Protein AF-A0A444UX39-F1 (afdb_monomer)

Structure (mmCIF, N/CA/C/O backbone):
data_AF-A0A444UX39-F1
#
_entry.id   AF-A0A444UX39-F1
#
loop_
_atom_site.group_PDB
_atom_site.id
_atom_site.type_symbol
_atom_site.label_atom_id
_atom_site.label_alt_id
_atom_site.label_comp_id
_atom_site.label_asym_id
_atom_site.label_entity_id
_atom_site.label_seq_id
_atom_site.pdbx_PDB_ins_code
_atom_site.Cartn_x
_atom_site.Cartn_y
_atom_site.Cartn_z
_atom_site.occupancy
_atom_site.B_iso_or_equiv
_atom_site.auth_seq_id
_atom_site.auth_comp_id
_atom_site.auth_asym_id
_atom_site.auth_atom_id
_atom_site.pdbx_PDB_model_num
ATOM 1 N N . MET A 1 1 ? -1.154 4.082 -12.882 1.00 93.25 1 MET A N 1
ATOM 2 C CA . MET A 1 1 ? -1.141 3.413 -11.562 1.00 93.25 1 MET A CA 1
ATOM 3 C C . MET A 1 1 ? -2.366 3.867 -10.795 1.00 93.25 1 MET A C 1
ATOM 5 O O . MET A 1 1 ? -2.586 5.066 -10.692 1.00 93.25 1 MET A O 1
ATOM 9 N N . LEU A 1 2 ? -3.163 2.928 -10.295 1.00 96.50 2 LEU A N 1
ATOM 10 C CA . LEU A 1 2 ? -4.325 3.200 -9.456 1.00 96.50 2 LEU A CA 1
ATOM 11 C C . LEU A 1 2 ? -3.998 2.801 -8.017 1.00 96.50 2 LEU A C 1
ATOM 13 O O . LEU A 1 2 ? -3.473 1.718 -7.763 1.00 96.50 2 LEU A O 1
ATOM 17 N N . THR A 1 3 ? -4.305 3.688 -7.080 1.00 95.88 3 THR A N 1
ATOM 18 C CA . THR A 1 3 ? -4.027 3.533 -5.649 1.00 95.88 3 THR A CA 1
ATOM 19 C C . THR A 1 3 ? -5.235 4.011 -4.847 1.00 95.88 3 THR A C 1
ATOM 21 O O . THR A 1 3 ? -5.959 4.892 -5.319 1.00 95.88 3 THR A O 1
ATOM 24 N N . PRO A 1 4 ? -5.457 3.497 -3.625 1.00 95.25 4 PRO A N 1
ATOM 25 C CA . PRO A 1 4 ? -6.354 4.135 -2.677 1.00 95.25 4 PRO A CA 1
ATOM 26 C C . PRO A 1 4 ? -5.969 5.602 -2.453 1.00 95.25 4 PRO A C 1
ATOM 28 O O . PRO A 1 4 ? -4.786 5.948 -2.426 1.00 95.25 4 PRO A O 1
ATOM 31 N N . ASN A 1 5 ? -6.970 6.456 -2.229 1.00 94.81 5 ASN A N 1
ATOM 32 C CA . ASN A 1 5 ? -6.750 7.866 -1.880 1.00 94.81 5 ASN A CA 1
ATOM 33 C C . ASN A 1 5 ? -6.110 8.039 -0.490 1.00 94.81 5 ASN A C 1
ATOM 35 O O . ASN A 1 5 ? -5.532 9.086 -0.197 1.00 94.81 5 ASN A O 1
ATOM 39 N N . ILE A 1 6 ? -6.248 7.028 0.373 1.00 96.06 6 ILE A N 1
ATOM 40 C CA . ILE A 1 6 ? -5.683 6.975 1.721 1.00 96.06 6 ILE A CA 1
ATOM 41 C C . ILE A 1 6 ? -5.101 5.579 1.927 1.00 96.06 6 ILE A C 1
ATOM 43 O O . ILE A 1 6 ? -5.816 4.598 1.738 1.00 96.06 6 ILE A O 1
ATOM 47 N N . LEU A 1 7 ? -3.842 5.493 2.354 1.00 96.31 7 LEU A N 1
ATOM 48 C CA . LEU A 1 7 ? -3.204 4.230 2.734 1.00 96.31 7 LEU A CA 1
ATOM 49 C C . LEU A 1 7 ? -3.244 4.055 4.251 1.00 96.31 7 LEU A C 1
ATOM 51 O O . LEU A 1 7 ? -2.834 4.947 4.997 1.00 96.31 7 LEU A O 1
ATOM 55 N N . ARG A 1 8 ? -3.730 2.908 4.724 1.00 95.56 8 ARG A N 1
ATOM 56 C CA . ARG A 1 8 ? -3.731 2.590 6.154 1.00 95.56 8 ARG A CA 1
ATOM 57 C C . ARG A 1 8 ? -2.406 1.963 6.558 1.00 95.56 8 ARG A C 1
ATOM 59 O O . ARG A 1 8 ? -1.968 0.966 5.993 1.00 95.56 8 ARG A O 1
ATOM 66 N N . VAL A 1 9 ? -1.771 2.561 7.554 1.00 95.38 9 VAL A N 1
ATOM 67 C CA . VAL A 1 9 ? -0.544 2.039 8.149 1.00 95.38 9 VAL A CA 1
ATOM 68 C C . VAL A 1 9 ? -0.861 0.737 8.895 1.00 95.38 9 VAL A C 1
ATOM 70 O O . VAL A 1 9 ? -1.885 0.638 9.568 1.00 95.38 9 VAL A O 1
ATOM 73 N N . GLY A 1 10 ? 0.001 -0.273 8.764 1.00 94.69 10 GLY A N 1
ATOM 74 C CA . GLY A 1 10 ? -0.188 -1.603 9.352 1.00 94.69 10 GLY A CA 1
ATOM 75 C C . GLY A 1 10 ? -1.320 -2.417 8.718 1.00 94.69 10 GLY A C 1
ATOM 76 O O . GLY A 1 10 ? -1.806 -3.364 9.327 1.00 94.69 10 GLY A O 1
ATOM 77 N N . THR A 1 11 ? -1.792 -2.023 7.531 1.00 94.44 11 THR A N 1
ATOM 78 C CA . THR A 1 11 ? -2.836 -2.732 6.785 1.00 94.44 11 THR A CA 1
ATOM 79 C C . THR A 1 11 ? -2.354 -3.020 5.369 1.00 94.44 11 THR A C 1
ATOM 81 O O . THR A 1 11 ? -1.685 -2.198 4.742 1.00 94.44 11 THR A O 1
ATOM 84 N N . LYS A 1 12 ? -2.724 -4.194 4.856 1.00 96.25 12 LYS A N 1
ATOM 85 C CA . LYS A 1 12 ? -2.499 -4.573 3.463 1.00 96.25 12 LYS A CA 1
ATOM 86 C C . LYS A 1 12 ? -3.454 -3.808 2.554 1.00 96.25 12 LYS A C 1
ATOM 88 O O . LYS A 1 12 ? -4.666 -3.964 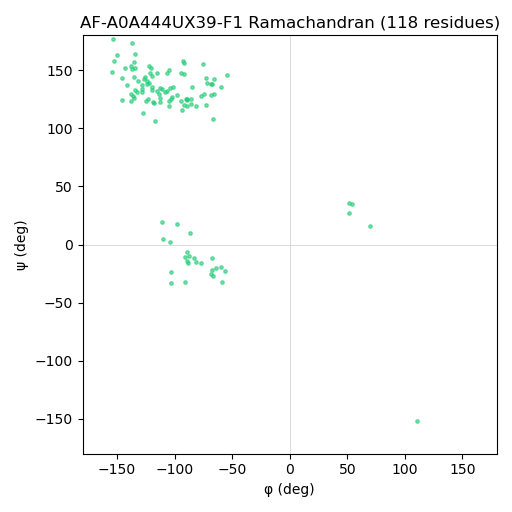2.664 1.00 96.25 12 LYS A O 1
ATOM 93 N N . GLU A 1 13 ? -2.900 -3.028 1.639 1.00 96.62 13 GLU A N 1
ATOM 94 C CA . GLU A 1 13 ? -3.638 -2.245 0.648 1.00 96.62 13 GLU A CA 1
ATOM 95 C C . GLU A 1 13 ? -3.195 -2.669 -0.761 1.00 96.62 13 GLU A C 1
ATOM 97 O O . GLU A 1 13 ? -2.043 -3.049 -0.972 1.00 96.62 13 GLU A O 1
ATOM 102 N N . ASN A 1 14 ? -4.097 -2.625 -1.742 1.00 97.81 14 ASN A N 1
ATOM 103 C CA . ASN A 1 14 ? -3.792 -3.038 -3.114 1.00 97.81 14 ASN A CA 1
ATOM 104 C C . ASN A 1 14 ? -3.544 -1.830 -4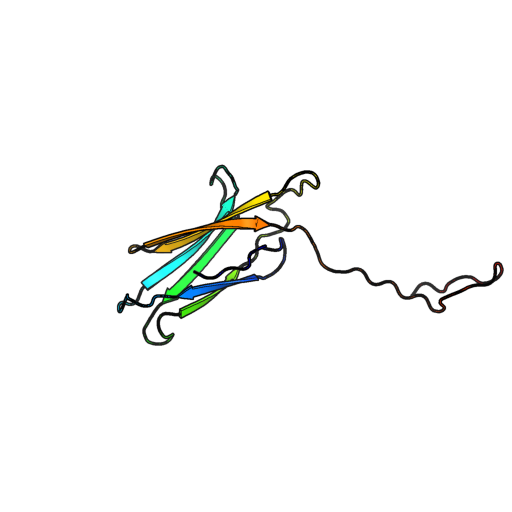.021 1.00 97.81 14 ASN A C 1
ATOM 106 O O . ASN A 1 14 ? -4.323 -0.881 -4.032 1.00 97.81 14 ASN A O 1
ATOM 110 N N . VAL A 1 15 ? -2.495 -1.912 -4.836 1.00 97.81 15 VAL A N 1
ATOM 111 C CA . VAL A 1 15 ? -2.150 -0.940 -5.879 1.00 97.81 15 VAL A CA 1
ATOM 112 C C . VAL A 1 15 ? -2.164 -1.655 -7.224 1.00 97.81 15 VAL A C 1
ATOM 114 O O . VAL A 1 15 ? -1.589 -2.736 -7.354 1.00 97.81 15 VAL A O 1
ATOM 117 N N . LEU A 1 16 ? -2.809 -1.063 -8.229 1.00 97.62 16 LEU A N 1
ATOM 118 C CA . LEU A 1 16 ? -2.823 -1.586 -9.594 1.00 97.62 16 LEU A CA 1
ATOM 119 C C . LEU A 1 16 ? -1.847 -0.794 -10.464 1.00 97.62 16 LEU A C 1
ATOM 121 O O . LEU A 1 16 ? -1.930 0.434 -10.566 1.00 97.62 16 LEU A O 1
ATOM 125 N N . LEU A 1 17 ? -0.949 -1.504 -11.133 1.00 96.69 17 LEU A N 1
ATOM 126 C CA . LEU A 1 17 ? -0.138 -0.958 -12.208 1.00 96.69 17 LEU A CA 1
ATOM 127 C C . LEU A 1 17 ? -0.629 -1.530 -13.535 1.00 96.69 17 LEU A C 1
ATOM 129 O O . LEU A 1 17 ? -0.795 -2.738 -13.662 1.00 96.69 17 LEU A O 1
ATOM 133 N N . GLU A 1 18 ? -0.845 -0.659 -14.510 1.00 94.69 18 GLU A N 1
ATOM 134 C CA . GLU A 1 18 ? -1.324 -1.015 -15.841 1.00 94.69 18 GLU A CA 1
ATOM 135 C C . GLU A 1 18 ? -0.549 -0.232 -16.896 1.00 94.69 18 GLU A C 1
ATOM 137 O O . GLU A 1 18 ? -0.085 0.884 -16.627 1.00 94.69 18 GLU A O 1
ATOM 142 N N . SER A 1 19 ? -0.422 -0.823 -18.079 1.00 91.06 19 SER A N 1
ATOM 143 C CA . SER A 1 19 ? 0.128 -0.181 -19.264 1.00 91.06 19 SER A CA 1
ATOM 144 C C . SER A 1 19 ? -0.776 -0.439 -20.466 1.00 91.06 19 SER A C 1
ATOM 146 O O . SER A 1 19 ? -1.144 -1.582 -20.719 1.00 91.06 19 SER A O 1
ATOM 148 N N . HIS A 1 20 ? -1.116 0.621 -21.203 1.00 84.19 20 HIS A N 1
ATOM 149 C CA . HIS A 1 20 ? -2.017 0.552 -22.364 1.00 84.19 20 HIS A CA 1
ATOM 150 C C . HIS A 1 20 ? -1.270 0.624 -23.701 1.00 84.19 20 HIS A C 1
ATOM 152 O O . HIS A 1 20 ? -1.662 -0.034 -24.657 1.00 84.19 20 HIS A O 1
ATOM 158 N N . ASP A 1 21 ? -0.158 1.363 -23.747 1.00 79.94 21 ASP A N 1
ATOM 159 C CA . ASP A 1 21 ? 0.564 1.671 -24.992 1.00 79.94 21 ASP A CA 1
ATOM 160 C C . ASP A 1 21 ? 1.927 0.962 -25.105 1.00 79.94 21 ASP A C 1
ATOM 162 O O . ASP A 1 21 ? 2.687 1.198 -26.045 1.00 79.94 21 ASP A O 1
ATOM 166 N N . PHE A 1 22 ? 2.268 0.097 -24.144 1.00 78.12 22 PHE A N 1
ATOM 167 C CA . PHE A 1 22 ? 3.547 -0.616 -24.114 1.00 78.12 22 PHE A CA 1
ATOM 168 C C . PHE A 1 22 ?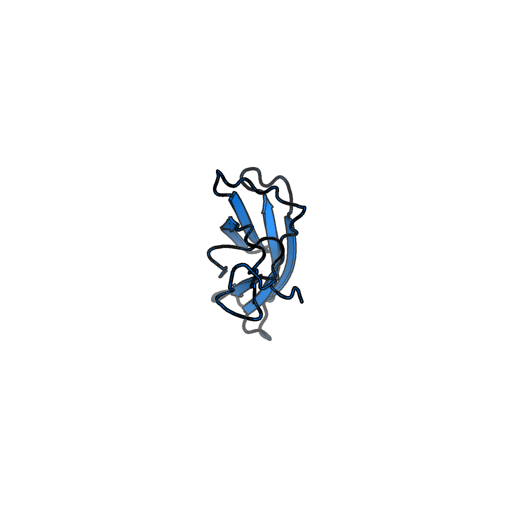 3.349 -2.114 -24.337 1.00 78.12 22 PHE A C 1
ATOM 170 O O . PHE A 1 22 ? 2.648 -2.766 -23.569 1.00 78.12 22 PHE A O 1
ATOM 177 N N . SER A 1 23 ? 4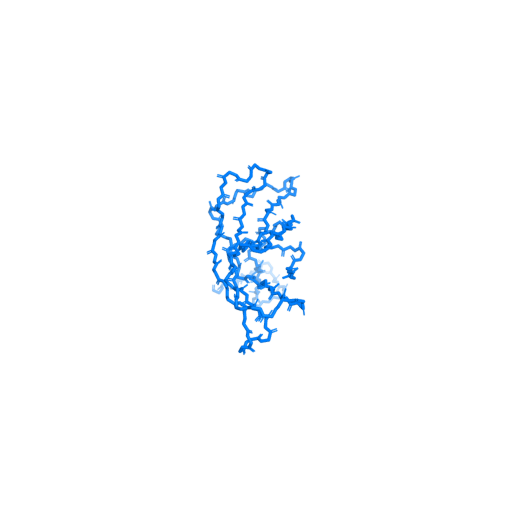.004 -2.661 -25.362 1.00 73.94 23 SER A N 1
ATOM 178 C CA . SER A 1 23 ? 3.853 -4.060 -25.784 1.00 73.94 23 SER A CA 1
ATOM 179 C C . SER A 1 23 ? 5.017 -4.977 -25.387 1.00 73.94 23 SER A C 1
ATOM 181 O O . SER A 1 23 ? 5.026 -6.144 -25.774 1.00 73.94 23 SER A O 1
ATOM 183 N N . GLY A 1 24 ? 6.026 -4.465 -24.679 1.00 86.12 24 GLY A N 1
ATOM 184 C CA . GLY A 1 24 ? 7.158 -5.258 -24.197 1.00 86.12 24 GLY A CA 1
ATOM 185 C C . GLY A 1 24 ? 6.933 -5.802 -22.787 1.00 86.12 24 GLY A C 1
ATOM 186 O O . GLY A 1 24 ? 6.204 -5.214 -21.988 1.00 86.12 24 GLY A O 1
ATOM 187 N N . ASP A 1 25 ? 7.613 -6.889 -22.443 1.00 92.44 25 ASP A N 1
ATOM 188 C CA . ASP A 1 25 ? 7.672 -7.336 -21.054 1.00 92.44 25 ASP A CA 1
ATOM 189 C C . ASP A 1 25 ? 8.442 -6.296 -20.225 1.00 92.44 25 ASP A C 1
ATOM 191 O O . ASP A 1 25 ? 9.525 -5.849 -20.607 1.00 92.44 25 ASP A O 1
ATOM 195 N N . THR A 1 26 ? 7.875 -5.865 -19.100 1.00 93.44 26 THR A N 1
ATOM 196 C CA . THR A 1 26 ? 8.489 -4.857 -18.226 1.00 93.44 26 THR A CA 1
ATOM 197 C C . THR A 1 26 ? 8.387 -5.255 -16.776 1.00 93.44 26 THR A C 1
ATOM 199 O O . THR A 1 26 ? 7.303 -5.468 -16.238 1.00 93.44 26 THR A O 1
ATOM 202 N N . GLU A 1 27 ? 9.535 -5.278 -16.116 1.00 96.19 27 GLU A N 1
ATOM 203 C CA . GLU A 1 27 ? 9.599 -5.295 -14.667 1.00 96.19 27 GLU A CA 1
ATOM 204 C C . GLU A 1 27 ? 9.521 -3.863 -14.124 1.00 96.19 27 GLU A C 1
ATOM 206 O O . GLU A 1 27 ? 10.177 -2.949 -14.629 1.00 96.19 27 GLU A O 1
ATOM 211 N N . ALA A 1 28 ? 8.708 -3.669 -13.088 1.00 96.88 28 ALA A N 1
ATOM 212 C CA . ALA A 1 28 ? 8.594 -2.408 -12.376 1.00 96.88 28 ALA A CA 1
ATOM 213 C C . ALA A 1 28 ? 8.682 -2.621 -10.860 1.00 96.88 28 ALA A C 1
ATOM 215 O O . ALA A 1 28 ? 8.111 -3.562 -10.299 1.00 96.88 28 ALA A O 1
ATOM 216 N N . HIS A 1 29 ? 9.361 -1.705 -10.179 1.00 98.25 29 HIS A N 1
ATOM 217 C CA . HIS A 1 29 ? 9.424 -1.648 -8.726 1.00 98.25 29 HIS A CA 1
ATOM 218 C C . HIS A 1 29 ? 8.359 -0.697 -8.190 1.00 98.25 29 HIS A C 1
ATOM 220 O O . HIS A 1 29 ? 8.335 0.482 -8.538 1.00 98.25 29 HIS A O 1
ATOM 226 N N . ILE A 1 30 ? 7.509 -1.207 -7.306 1.00 98.38 30 ILE A N 1
ATOM 227 C CA . ILE A 1 30 ? 6.600 -0.416 -6.485 1.00 98.38 30 ILE A CA 1
ATOM 228 C C . ILE A 1 30 ? 7.333 -0.051 -5.198 1.00 98.38 30 ILE A C 1
ATOM 230 O O . ILE A 1 30 ? 7.734 -0.939 -4.443 1.00 98.38 30 ILE A O 1
ATOM 234 N N . VAL A 1 31 ? 7.510 1.242 -4.948 1.00 98.38 31 VAL A N 1
ATOM 235 C CA . VAL A 1 31 ? 8.274 1.761 -3.807 1.00 98.38 31 VAL A CA 1
ATOM 236 C C . VAL A 1 31 ? 7.431 2.775 -3.044 1.00 98.38 31 VAL A C 1
ATOM 238 O O . VAL A 1 31 ? 6.771 3.618 -3.647 1.00 98.38 31 VAL A O 1
ATOM 241 N N . VAL A 1 32 ? 7.462 2.707 -1.714 1.00 98.44 32 VAL A N 1
ATOM 242 C CA . VAL A 1 32 ? 6.873 3.728 -0.840 1.00 98.44 32 VAL A CA 1
ATOM 243 C C . VAL A 1 32 ? 7.992 4.445 -0.098 1.00 98.44 32 VAL A C 1
ATOM 245 O O . VAL A 1 32 ? 8.796 3.799 0.570 1.00 98.44 32 VAL A O 1
ATOM 248 N N . LEU A 1 33 ? 8.036 5.774 -0.181 1.00 98.38 33 LEU A N 1
ATOM 249 C CA . LEU A 1 33 ? 9.046 6.614 0.466 1.00 98.38 33 LEU A CA 1
ATOM 250 C C . LEU A 1 33 ? 8.405 7.608 1.438 1.00 98.38 33 LEU A C 1
ATOM 252 O O . LEU A 1 33 ? 7.275 8.065 1.242 1.00 98.38 33 LEU A O 1
ATOM 256 N N . ASN A 1 34 ? 9.153 8.004 2.465 1.00 97.12 34 ASN A N 1
ATOM 257 C CA . ASN A 1 34 ? 8.704 9.024 3.407 1.00 97.12 34 ASN A CA 1
ATOM 258 C C . ASN A 1 34 ? 8.549 10.413 2.752 1.00 97.12 34 ASN A C 1
ATOM 260 O O . ASN A 1 34 ? 9.369 10.860 1.945 1.00 97.12 34 ASN A O 1
ATOM 264 N N . PHE A 1 35 ? 7.516 11.144 3.166 1.00 96.62 35 PHE A N 1
ATOM 265 C CA . PHE A 1 35 ? 7.319 12.547 2.806 1.00 96.62 35 PHE A CA 1
ATOM 266 C C . PHE A 1 35 ? 7.895 13.479 3.889 1.00 96.62 35 PHE A C 1
ATOM 268 O O . PHE A 1 35 ? 7.845 13.140 5.072 1.00 96.62 35 PHE A O 1
ATOM 275 N N . PRO A 1 36 ? 8.417 14.668 3.536 1.00 95.69 36 PRO A N 1
ATOM 276 C CA . PRO A 1 36 ? 8.664 15.167 2.177 1.00 95.69 36 PRO A CA 1
ATOM 277 C C . PRO A 1 36 ? 10.031 14.758 1.612 1.00 95.69 36 PRO A C 1
ATOM 279 O O . PRO A 1 36 ? 10.311 14.995 0.443 1.00 95.69 36 PRO A O 1
ATOM 282 N N . LYS A 1 37 ? 10.917 14.189 2.436 1.00 95.25 37 LYS A N 1
ATOM 283 C CA . LYS A 1 37 ? 12.352 14.123 2.123 1.00 95.25 37 LYS A CA 1
ATOM 284 C C . LYS A 1 37 ? 12.765 12.994 1.174 1.00 95.25 37 LYS A C 1
ATOM 286 O O . LYS A 1 37 ? 13.892 13.044 0.696 1.00 95.25 37 LYS A O 1
ATOM 291 N N . LYS A 1 38 ? 11.920 11.981 0.933 1.00 96.75 38 LYS A N 1
ATOM 292 C CA . LYS A 1 38 ? 12.267 10.769 0.155 1.00 96.75 38 LYS A CA 1
ATOM 293 C C . LYS A 1 38 ? 13.553 10.078 0.644 1.00 96.75 38 LYS A C 1
ATOM 295 O O . LYS A 1 38 ? 14.258 9.435 -0.123 1.00 96.75 38 LYS A O 1
ATOM 300 N N . SER A 1 39 ? 13.882 10.241 1.922 1.00 96.38 39 SER A N 1
ATOM 301 C CA . SER A 1 39 ? 15.131 9.782 2.531 1.00 96.38 39 SER A CA 1
ATOM 302 C C . SER A 1 39 ? 15.054 8.359 3.081 1.00 96.38 39 SER A C 1
ATOM 304 O O . SER A 1 39 ? 16.079 7.793 3.445 1.00 96.38 39 SER A O 1
ATOM 306 N N . HIS A 1 40 ? 13.850 7.808 3.225 1.00 96.31 40 HIS A N 1
ATOM 307 C CA . HIS A 1 40 ? 13.616 6.505 3.825 1.00 96.31 40 HIS A CA 1
ATOM 308 C C . HIS A 1 40 ? 12.580 5.721 3.026 1.00 96.31 40 HIS A C 1
ATOM 310 O O . HIS A 1 40 ? 11.492 6.227 2.737 1.00 96.31 40 HIS A O 1
ATOM 316 N N . GLU A 1 41 ? 12.935 4.484 2.695 1.00 97.69 41 GLU A N 1
ATOM 317 C CA . GLU A 1 41 ? 12.055 3.528 2.039 1.00 97.69 41 GLU A CA 1
ATOM 318 C C . GLU A 1 41 ? 11.224 2.788 3.084 1.00 97.69 41 GLU A C 1
ATOM 320 O O . GLU A 1 41 ? 11.751 2.146 3.987 1.00 97.69 41 GLU A O 1
ATOM 325 N N . LEU A 1 42 ? 9.908 2.916 2.958 1.00 97.81 42 LEU A N 1
ATOM 326 C CA . LEU A 1 42 ? 8.921 2.303 3.838 1.00 97.81 42 LEU A CA 1
ATOM 327 C C . LEU A 1 42 ? 8.505 0.924 3.315 1.00 97.81 42 LEU A C 1
ATOM 329 O O . LEU A 1 42 ? 8.226 0.023 4.096 1.00 97.81 42 LEU A O 1
ATOM 333 N N . TYR A 1 43 ? 8.493 0.746 1.995 1.00 98.12 43 TYR A N 1
ATOM 334 C CA . TYR A 1 43 ? 8.146 -0.513 1.344 1.00 98.12 43 TYR A CA 1
ATOM 335 C C . TYR A 1 43 ? 8.800 -0.605 -0.036 1.00 98.12 43 TYR A C 1
ATOM 337 O O . TYR A 1 43 ? 8.911 0.402 -0.739 1.00 98.12 43 TYR A O 1
ATOM 345 N N . ARG A 1 44 ? 9.132 -1.830 -0.456 1.00 97.94 44 ARG A N 1
ATOM 346 C CA . ARG A 1 44 ? 9.526 -2.157 -1.827 1.00 97.94 44 ARG A CA 1
ATOM 347 C C . ARG A 1 44 ? 8.960 -3.501 -2.248 1.00 97.94 44 ARG A C 1
ATOM 349 O O . ARG A 1 44 ? 9.031 -4.486 -1.519 1.00 97.94 44 ARG A O 1
ATOM 356 N N . GLY A 1 45 ? 8.459 -3.549 -3.473 1.00 97.94 45 GLY A N 1
ATOM 357 C CA . GLY A 1 45 ? 8.057 -4.781 -4.127 1.00 97.94 45 GLY A CA 1
ATOM 358 C C . GLY A 1 45 ? 8.216 -4.683 -5.634 1.00 97.94 45 GLY A C 1
ATOM 359 O O . GLY A 1 45 ? 8.310 -3.597 -6.191 1.00 97.94 45 GLY A O 1
ATOM 360 N N . THR A 1 46 ? 8.214 -5.830 -6.296 1.00 98.12 46 THR A N 1
ATOM 361 C CA . THR A 1 46 ? 8.333 -5.915 -7.755 1.00 98.12 46 THR A CA 1
ATOM 362 C C . THR A 1 46 ? 7.055 -6.483 -8.361 1.00 98.12 46 THR A C 1
ATOM 364 O O . THR A 1 46 ? 6.372 -7.304 -7.728 1.00 98.12 46 THR A O 1
ATOM 367 N N . VAL A 1 47 ? 6.735 -6.018 -9.566 1.00 97.06 47 VAL A N 1
ATOM 368 C CA . VAL A 1 47 ? 5.702 -6.553 -10.456 1.00 97.06 47 VAL A CA 1
ATOM 369 C C . VAL A 1 47 ? 6.254 -6.672 -11.871 1.00 97.06 47 VAL A C 1
ATOM 371 O O . VAL A 1 47 ? 7.120 -5.899 -12.273 1.00 97.06 47 VAL A O 1
ATOM 374 N N . THR A 1 48 ? 5.718 -7.614 -12.636 1.00 96.56 48 THR A N 1
ATOM 375 C CA . THR A 1 48 ? 6.016 -7.768 -14.062 1.00 96.56 48 THR A CA 1
ATOM 376 C C . THR A 1 48 ? 4.741 -7.495 -14.846 1.00 96.56 48 THR A C 1
ATOM 378 O O . THR A 1 48 ? 3.692 -8.025 -14.493 1.00 96.56 48 THR A O 1
ATOM 381 N N . LEU A 1 49 ? 4.819 -6.677 -15.890 1.00 95.38 49 LEU A N 1
ATOM 382 C CA . LEU A 1 49 ? 3.764 -6.448 -16.874 1.00 95.38 49 LEU A CA 1
ATOM 383 C C . LEU A 1 49 ? 4.158 -7.191 -18.150 1.00 95.38 49 LEU A C 1
ATOM 385 O O . LEU A 1 49 ? 5.256 -6.978 -18.658 1.00 95.38 49 LEU A O 1
ATOM 389 N N . ASN A 1 50 ? 3.300 -8.082 -18.635 1.00 95.06 50 ASN A N 1
ATOM 390 C CA . ASN A 1 50 ? 3.540 -8.857 -19.849 1.00 95.06 50 ASN A CA 1
ATOM 391 C C . ASN A 1 50 ? 2.219 -9.269 -20.509 1.00 95.06 50 ASN A C 1
ATOM 393 O O . ASN A 1 50 ? 1.127 -9.043 -19.983 1.00 95.06 50 ASN A O 1
ATOM 397 N N . SER A 1 51 ? 2.315 -9.922 -21.663 1.00 93.75 51 SER A N 1
ATOM 398 C CA . SER A 1 51 ? 1.139 -10.407 -22.394 1.00 93.75 51 SER A CA 1
ATOM 399 C C . SER A 1 51 ? 0.277 -11.392 -21.588 1.00 93.75 51 SER A C 1
ATOM 401 O O . SER A 1 51 ? -0.945 -11.361 -21.711 1.00 93.75 51 SER A O 1
ATOM 403 N N . ASN A 1 52 ? 0.868 -12.206 -20.705 1.00 94.81 52 ASN A N 1
ATOM 404 C CA . ASN A 1 52 ? 0.125 -13.184 -19.898 1.00 94.81 52 ASN A CA 1
ATOM 405 C C . ASN A 1 52 ? -0.812 -12.529 -18.872 1.00 94.81 52 ASN A C 1
ATOM 407 O O . ASN A 1 52 ? -1.809 -13.136 -18.488 1.00 94.81 52 ASN A O 1
ATOM 411 N N . ASN A 1 53 ? -0.499 -11.311 -18.413 1.00 94.44 53 ASN A N 1
ATOM 412 C CA . ASN A 1 53 ? -1.339 -10.555 -17.482 1.00 94.44 53 ASN A CA 1
ATOM 413 C C . ASN A 1 53 ? -1.998 -9.324 -18.111 1.00 94.44 53 ASN A C 1
ATOM 415 O O . ASN A 1 53 ? -2.449 -8.438 -17.389 1.00 94.44 53 ASN A O 1
ATOM 419 N N . ASN A 1 54 ? -2.079 -9.276 -19.446 1.00 93.81 54 ASN A N 1
ATOM 420 C CA . ASN A 1 54 ? -2.632 -8.146 -20.196 1.00 93.81 54 ASN A CA 1
ATOM 421 C C . ASN A 1 54 ? -2.003 -6.803 -19.788 1.00 93.81 54 ASN A C 1
ATOM 423 O O . ASN A 1 54 ? -2.696 -5.789 -19.717 1.00 93.81 54 ASN A O 1
ATOM 427 N N . PHE A 1 55 ? -0.705 -6.824 -19.467 1.00 95.00 55 PHE A N 1
ATOM 428 C CA . PHE A 1 55 ? 0.063 -5.676 -18.989 1.00 95.00 55 PHE A CA 1
ATOM 429 C C . PHE A 1 55 ? -0.555 -4.985 -17.761 1.00 95.00 55 PHE A C 1
ATOM 431 O O . PHE A 1 55 ? -0.446 -3.769 -17.594 1.00 95.00 55 PHE A O 1
ATOM 438 N N . GLN A 1 56 ? -1.178 -5.772 -16.878 1.00 95.44 56 GLN A N 1
ATOM 439 C CA . GLN A 1 56 ? -1.781 -5.331 -15.623 1.00 95.44 56 GLN A CA 1
ATOM 440 C C . GLN A 1 56 ? -1.278 -6.185 -14.456 1.00 95.44 56 GLN A C 1
ATOM 442 O O . GLN A 1 56 ? -1.273 -7.413 -14.510 1.00 95.44 56 GLN A O 1
ATOM 447 N N . ALA A 1 57 ? -0.888 -5.539 -13.361 1.00 96.56 57 ALA A N 1
ATOM 448 C CA . ALA A 1 57 ? -0.435 -6.215 -12.156 1.00 96.56 57 ALA A CA 1
ATOM 449 C C . ALA A 1 57 ? -1.002 -5.554 -10.900 1.00 96.56 57 ALA A C 1
ATOM 451 O O . ALA A 1 57 ? -0.779 -4.370 -10.636 1.00 96.56 57 ALA A O 1
ATOM 452 N N . LEU A 1 58 ? -1.702 -6.352 -10.093 1.00 97.50 58 LEU A N 1
ATOM 453 C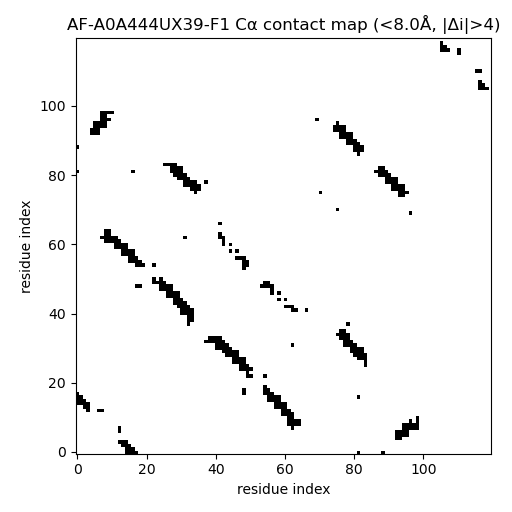 CA . LEU A 1 58 ? -2.150 -5.966 -8.762 1.00 97.50 58 LEU A CA 1
ATOM 454 C C . LEU A 1 58 ? -1.065 -6.323 -7.741 1.00 97.50 58 LEU A C 1
ATOM 456 O O . LEU A 1 58 ? -0.644 -7.478 -7.650 1.00 97.50 58 LEU A O 1
ATOM 460 N N . LYS A 1 59 ? -0.622 -5.344 -6.952 1.00 98.00 59 LYS A N 1
ATOM 461 C CA . LYS A 1 59 ? 0.353 -5.535 -5.878 1.00 98.00 59 LYS A CA 1
ATOM 462 C C . LYS A 1 59 ? -0.254 -5.160 -4.539 1.00 98.00 59 LYS A C 1
ATOM 464 O O . LYS A 1 59 ? -0.651 -4.018 -4.333 1.00 98.00 59 LYS A O 1
ATOM 469 N N . THR A 1 60 ? -0.253 -6.106 -3.611 1.00 98.38 60 THR A N 1
ATOM 470 C CA . THR A 1 60 ? -0.511 -5.814 -2.202 1.00 98.38 60 THR A CA 1
ATOM 471 C C . THR A 1 60 ? 0.736 -5.198 -1.577 1.00 98.38 60 THR A C 1
ATOM 473 O O . THR A 1 60 ? 1.830 -5.753 -1.706 1.00 98.38 60 THR A O 1
ATOM 476 N N . ILE A 1 61 ? 0.571 -4.055 -0.922 1.00 97.69 61 ILE A N 1
ATOM 477 C CA . ILE A 1 61 ? 1.608 -3.328 -0.192 1.00 97.69 61 ILE A CA 1
ATOM 478 C C . ILE A 1 61 ? 1.183 -3.162 1.267 1.00 97.69 61 ILE A C 1
ATOM 480 O O . ILE A 1 61 ? -0.007 -3.140 1.576 1.00 97.69 61 ILE A O 1
ATOM 484 N N . GLU A 1 62 ? 2.152 -3.026 2.164 1.00 97.19 62 GLU A N 1
ATOM 485 C CA . GLU A 1 62 ? 1.902 -2.777 3.583 1.00 97.19 62 GLU A CA 1
ATOM 486 C C . GLU A 1 62 ? 3.014 -1.877 4.123 1.00 97.19 62 GLU A C 1
ATOM 488 O O . GLU A 1 62 ? 4.197 -2.185 3.978 1.00 97.19 62 GLU A O 1
ATOM 493 N N . ILE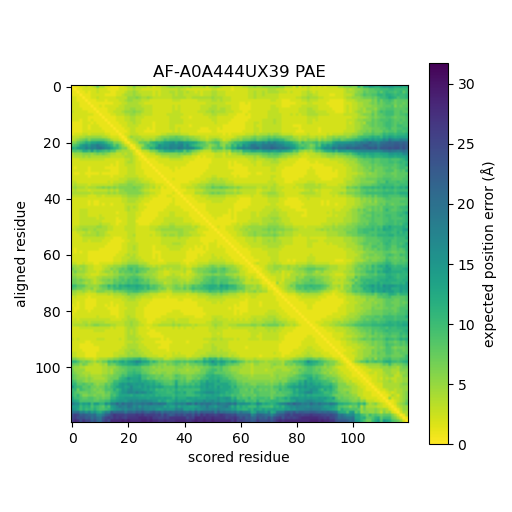 A 1 63 ? 2.632 -0.743 4.712 1.00 96.56 63 ILE A N 1
ATOM 494 C CA . ILE A 1 63 ? 3.558 0.149 5.417 1.00 96.56 63 ILE A CA 1
ATOM 495 C C . ILE A 1 63 ? 3.557 -0.283 6.875 1.00 96.56 63 ILE A C 1
ATOM 497 O O . ILE A 1 63 ? 2.506 -0.242 7.517 1.00 96.56 63 ILE A O 1
ATOM 501 N N . SER A 1 64 ? 4.709 -0.672 7.415 1.00 94.62 64 SER A N 1
ATOM 502 C CA . SER A 1 64 ? 4.767 -1.135 8.798 1.00 94.62 64 SER A CA 1
ATOM 503 C C . SER A 1 64 ? 4.493 0.009 9.779 1.00 94.62 64 SER A C 1
ATOM 505 O O . SER A 1 64 ? 5.009 1.121 9.636 1.00 94.62 64 SER A O 1
ATOM 507 N N . ALA A 1 65 ? 3.712 -0.272 10.827 1.00 89.25 65 ALA A N 1
ATOM 508 C CA . ALA A 1 65 ? 3.312 0.722 11.825 1.00 89.25 65 ALA A CA 1
ATOM 509 C C . ALA A 1 65 ? 4.468 1.310 12.640 1.00 89.25 65 ALA A C 1
ATOM 511 O O . ALA A 1 65 ? 4.343 2.402 13.183 1.00 89.25 65 ALA A O 1
ATOM 512 N N . ASN A 1 66 ? 5.608 0.624 12.694 1.00 90.75 66 ASN A N 1
ATOM 513 C CA . ASN A 1 66 ? 6.806 1.110 13.376 1.00 90.75 66 ASN A CA 1
ATOM 514 C C . ASN A 1 66 ? 7.664 2.070 12.527 1.00 90.75 66 ASN A C 1
ATOM 516 O O . ASN A 1 66 ? 8.575 2.690 13.069 1.00 90.75 66 ASN A O 1
ATOM 520 N N . GLN A 1 67 ? 7.402 2.200 11.221 1.00 90.38 67 GLN A N 1
ATOM 521 C CA . GLN A 1 67 ? 8.207 3.035 10.319 1.00 90.38 67 GLN A CA 1
ATOM 522 C C . GLN A 1 67 ? 7.728 4.491 10.256 1.00 90.38 67 GLN A C 1
ATOM 524 O O . GLN A 1 67 ? 8.463 5.363 9.792 1.00 90.38 67 GLN A O 1
ATOM 529 N N . LEU A 1 68 ? 6.505 4.768 10.718 1.00 90.94 68 LEU A N 1
ATOM 530 C CA . LEU A 1 68 ? 5.912 6.101 10.746 1.00 90.94 68 LEU A CA 1
ATOM 531 C C . LEU A 1 68 ? 5.386 6.410 12.145 1.00 90.94 68 LEU A C 1
ATOM 533 O O . LEU A 1 68 ? 4.648 5.625 12.729 1.00 90.94 68 LEU A O 1
ATOM 537 N N . GLN A 1 69 ? 5.726 7.586 12.666 1.00 89.88 69 GLN A N 1
ATOM 538 C CA . GLN A 1 69 ? 5.170 8.073 13.926 1.00 89.88 69 GLN A CA 1
ATOM 539 C C . GLN A 1 69 ? 3.899 8.866 13.650 1.00 89.88 69 GLN A C 1
ATOM 541 O O . GLN A 1 69 ? 3.933 9.820 12.873 1.00 89.88 69 GLN A O 1
ATOM 546 N N . ALA A 1 70 ? 2.796 8.480 14.288 1.00 89.12 70 ALA A N 1
ATOM 547 C CA . ALA A 1 70 ? 1.529 9.186 14.166 1.00 89.12 70 ALA A CA 1
ATOM 548 C C . ALA A 1 70 ? 1.613 10.573 14.820 1.00 89.12 70 ALA A C 1
ATOM 550 O O . ALA A 1 70 ? 1.978 10.691 15.991 1.00 89.12 70 ALA A O 1
ATOM 551 N N . ASN A 1 71 ? 1.213 11.614 14.091 1.00 88.94 71 ASN A N 1
ATOM 552 C CA . ASN A 1 71 ? 0.965 12.940 14.645 1.00 88.94 71 ASN A CA 1
ATOM 553 C C . ASN A 1 71 ? -0.519 13.299 14.453 1.00 88.94 71 ASN A C 1
ATOM 555 O O . ASN A 1 71 ? -0.920 13.642 13.344 1.00 88.94 71 ASN A O 1
ATOM 559 N N . PRO A 1 72 ? -1.353 13.277 15.510 1.00 85.50 72 PRO A N 1
ATOM 560 C CA . PRO A 1 72 ? -2.791 13.517 15.375 1.00 85.50 72 PRO A CA 1
ATOM 561 C C . PRO A 1 72 ? -3.144 14.958 14.973 1.00 85.50 72 PRO A C 1
ATOM 563 O O . PRO A 1 72 ? -4.297 15.235 14.652 1.00 85.50 72 PRO A O 1
ATOM 566 N N . ARG A 1 73 ? -2.184 15.890 15.010 1.00 90.56 73 ARG A N 1
ATOM 567 C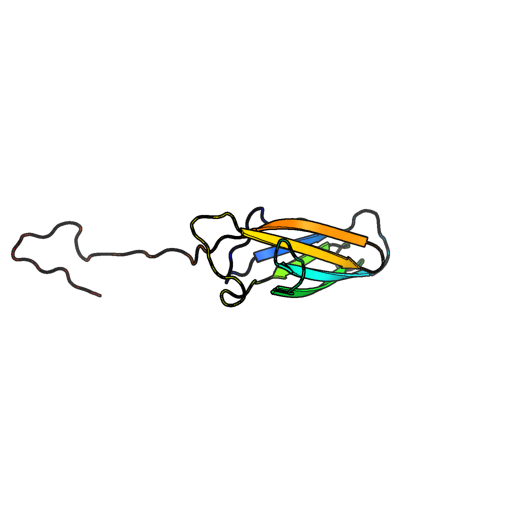 CA . ARG A 1 73 ? -2.403 17.301 14.659 1.00 90.56 73 ARG A CA 1
ATOM 568 C C . ARG A 1 73 ? -2.147 17.601 13.185 1.00 90.56 73 ARG A C 1
ATOM 570 O O . ARG A 1 73 ? -2.469 18.696 12.733 1.00 90.56 73 ARG A O 1
ATOM 577 N N . GLU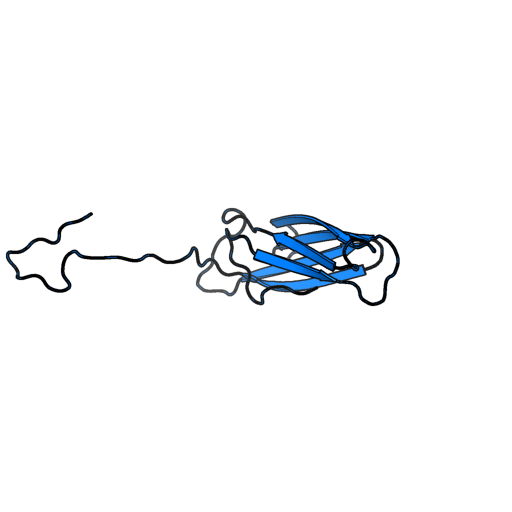 A 1 74 ? -1.568 16.662 12.443 1.00 91.31 74 GLU A N 1
ATOM 578 C CA . GLU A 1 74 ? -1.073 16.906 11.092 1.00 91.31 74 GLU A CA 1
ATOM 579 C C . GLU A 1 74 ? -1.464 15.778 10.141 1.00 91.31 74 GLU A C 1
ATOM 581 O O . GLU A 1 74 ? -1.471 14.600 10.491 1.00 91.31 74 GLU A O 1
ATOM 586 N N . LYS A 1 75 ? -1.763 16.140 8.891 1.00 94.06 75 LYS A N 1
ATOM 587 C CA . LYS A 1 75 ? -1.907 15.147 7.826 1.00 94.06 75 LYS A CA 1
ATOM 588 C C . LYS A 1 75 ? -0.522 14.658 7.428 1.00 94.06 75 LYS A C 1
ATOM 590 O O . LYS A 1 75 ? 0.351 15.465 7.116 1.00 94.06 75 LYS A O 1
ATOM 595 N N . GLN A 1 76 ? -0.350 13.345 7.396 1.00 95.44 76 GLN A N 1
ATOM 596 C CA . GLN A 1 76 ? 0.892 12.712 6.973 1.00 95.44 76 GLN A CA 1
ATOM 597 C C . GLN A 1 76 ? 0.719 12.091 5.590 1.00 95.44 76 GLN A C 1
ATOM 599 O O . GLN A 1 76 ? -0.367 11.635 5.228 1.00 95.44 76 GLN A O 1
ATOM 604 N N . TYR A 1 77 ? 1.803 12.082 4.821 1.00 97.56 77 TYR A N 1
ATOM 605 C CA . TYR A 1 77 ? 1.816 11.621 3.438 1.00 97.56 77 TYR A CA 1
ATOM 606 C C . TYR A 1 77 ? 3.010 10.704 3.191 1.00 97.56 77 TYR A C 1
ATOM 608 O O . TYR A 1 77 ? 3.981 10.693 3.951 1.00 97.56 77 TYR A O 1
ATOM 616 N N . VAL A 1 78 ? 2.943 9.965 2.094 1.00 98.12 78 VAL A N 1
ATOM 617 C CA . VAL A 1 78 ? 4.049 9.193 1.531 1.00 98.12 78 VAL A CA 1
ATOM 618 C C . VAL A 1 78 ? 4.100 9.411 0.025 1.00 98.12 78 VAL A C 1
ATOM 620 O O . VAL A 1 78 ? 3.096 9.765 -0.596 1.00 98.12 78 VAL A O 1
ATOM 623 N N . TYR A 1 79 ? 5.268 9.182 -0.563 1.00 98.38 79 TYR A N 1
ATOM 624 C CA . TYR A 1 79 ? 5.384 9.025 -2.007 1.00 98.38 79 TYR A CA 1
ATOM 625 C C . TYR A 1 79 ? 5.186 7.553 -2.355 1.00 98.38 79 TYR A C 1
ATOM 627 O O . TYR A 1 79 ? 5.911 6.708 -1.837 1.00 98.38 79 TYR A O 1
ATOM 635 N N . LEU A 1 80 ? 4.232 7.249 -3.230 1.00 98.38 80 LEU A N 1
ATOM 636 C CA . LEU A 1 80 ? 4.056 5.938 -3.848 1.00 98.38 80 LEU A CA 1
ATOM 637 C C . LEU A 1 80 ? 4.556 6.020 -5.289 1.00 98.38 80 LEU A C 1
ATOM 639 O O . LEU A 1 80 ? 4.028 6.796 -6.086 1.00 98.38 80 LEU A O 1
ATOM 643 N N . GLN A 1 81 ? 5.566 5.224 -5.615 1.00 98.38 81 GLN A N 1
ATOM 644 C CA . GLN A 1 81 ? 6.211 5.224 -6.920 1.00 98.38 81 GLN A CA 1
ATOM 645 C C . GLN A 1 81 ? 6.088 3.868 -7.610 1.00 98.38 81 GLN A C 1
ATOM 647 O O . GLN A 1 81 ? 6.169 2.828 -6.959 1.00 98.38 81 GLN A O 1
ATOM 652 N N . ALA A 1 82 ? 5.959 3.895 -8.935 1.00 97.81 82 ALA A N 1
ATOM 653 C CA . ALA A 1 82 ? 6.225 2.757 -9.805 1.00 97.81 82 ALA A CA 1
ATOM 654 C C . ALA A 1 82 ? 7.377 3.122 -10.745 1.00 97.81 82 ALA A C 1
ATOM 656 O O . ALA A 1 82 ? 7.293 4.110 -11.477 1.00 97.81 82 ALA A O 1
ATOM 657 N N . ILE A 1 83 ? 8.453 2.342 -10.695 1.00 97.38 83 ILE A N 1
ATOM 658 C CA . ILE A 1 83 ? 9.728 2.650 -11.346 1.00 97.38 83 ILE A CA 1
ATOM 659 C C . ILE A 1 83 ? 10.091 1.506 -12.285 1.00 97.38 83 ILE A C 1
ATOM 661 O O . ILE A 1 83 ? 10.187 0.364 -11.846 1.00 97.38 83 ILE A O 1
ATOM 665 N N . SER A 1 84 ? 10.342 1.813 -13.550 1.00 94.69 84 SER A N 1
ATOM 666 C CA . SER A 1 84 ? 10.924 0.890 -14.526 1.00 94.69 84 SER A CA 1
ATOM 667 C C . SER A 1 84 ? 11.984 1.625 -15.359 1.00 94.69 84 SER A C 1
ATOM 669 O O . SER A 1 84 ? 12.095 2.850 -15.261 1.00 94.69 84 SER A O 1
ATOM 671 N N . PRO A 1 85 ? 12.745 0.934 -16.223 1.00 92.75 85 PRO A N 1
ATOM 672 C CA . PRO A 1 85 ? 13.621 1.603 -17.187 1.00 92.75 85 PRO A CA 1
ATOM 673 C C . PRO A 1 85 ? 12.886 2.545 -18.158 1.00 92.75 85 PRO A C 1
ATOM 675 O O . PRO A 1 85 ? 13.517 3.404 -18.767 1.00 92.75 85 PRO A O 1
ATOM 678 N N . HIS A 1 86 ? 11.568 2.383 -18.317 1.00 90.62 86 HIS A N 1
ATOM 679 C CA . HIS A 1 86 ? 10.763 3.103 -19.305 1.00 90.62 86 HIS A CA 1
ATOM 680 C C . HIS A 1 86 ? 9.927 4.238 -18.707 1.00 90.62 86 HIS A C 1
ATOM 682 O O . HIS A 1 86 ? 9.550 5.158 -19.430 1.00 90.62 86 HIS A O 1
ATOM 688 N N . PHE A 1 87 ? 9.615 4.187 -17.410 1.00 92.06 87 PHE A N 1
ATOM 689 C CA . PHE A 1 87 ? 8.768 5.187 -16.769 1.00 92.06 87 PHE A CA 1
ATOM 690 C C . PHE A 1 87 ? 9.060 5.353 -15.277 1.00 92.06 87 PHE A C 1
ATOM 692 O O . PHE A 1 87 ? 9.515 4.442 -14.585 1.00 92.06 87 PHE A O 1
ATOM 699 N N . LEU A 1 88 ? 8.678 6.525 -14.775 1.00 95.44 88 LEU A N 1
ATOM 700 C CA . LEU A 1 88 ? 8.541 6.827 -13.359 1.00 95.44 88 LEU A CA 1
ATOM 701 C C . LEU A 1 88 ? 7.147 7.413 -13.139 1.00 95.44 88 LEU A C 1
ATOM 703 O O . LEU A 1 88 ? 6.852 8.508 -13.613 1.00 95.44 88 LEU A O 1
ATOM 707 N N . LEU A 1 89 ? 6.297 6.687 -12.419 1.00 96.25 89 LEU A N 1
ATOM 708 C CA . LEU A 1 89 ? 5.018 7.200 -11.935 1.00 96.25 89 LEU A CA 1
ATOM 709 C C . LEU A 1 89 ? 5.151 7.509 -10.451 1.00 96.25 89 LEU A C 1
ATOM 711 O O . LEU A 1 89 ? 5.673 6.686 -9.703 1.00 96.25 89 LEU A O 1
ATOM 715 N N . GLU A 1 90 ? 4.659 8.664 -10.018 1.00 97.62 90 GLU A N 1
ATOM 716 C CA . GLU A 1 90 ? 4.703 9.092 -8.622 1.00 97.62 90 GLU A CA 1
ATOM 717 C C . GLU A 1 90 ? 3.349 9.655 -8.193 1.00 97.62 90 GLU A C 1
ATOM 719 O O . GLU A 1 90 ? 2.769 10.499 -8.871 1.00 97.62 90 GLU A O 1
ATOM 724 N N . HIS A 1 91 ? 2.874 9.209 -7.034 1.00 97.06 91 HIS A N 1
ATOM 725 C CA . HIS A 1 91 ? 1.715 9.763 -6.350 1.00 97.06 91 HIS A CA 1
ATOM 726 C C . HIS A 1 91 ? 2.104 10.192 -4.938 1.00 97.06 91 HIS A C 1
ATOM 728 O O . HIS A 1 91 ? 2.826 9.483 -4.239 1.00 97.06 91 HIS A O 1
ATOM 734 N N . VAL A 1 92 ? 1.575 11.330 -4.491 1.00 97.75 92 VAL A N 1
ATOM 735 C CA . VAL A 1 92 ? 1.591 11.717 -3.076 1.00 97.75 92 VAL A CA 1
ATOM 736 C C . VAL A 1 92 ? 0.280 11.253 -2.462 1.00 97.75 92 VAL A C 1
ATOM 738 O O . VAL A 1 92 ? -0.786 11.715 -2.866 1.00 97.75 92 VAL A O 1
ATOM 741 N N . VAL A 1 93 ? 0.350 10.329 -1.507 1.00 97.62 93 VAL A N 1
ATOM 742 C CA . VAL A 1 93 ? -0.833 9.692 -0.913 1.00 97.62 93 VAL A CA 1
ATOM 743 C C . VAL A 1 93 ? -0.866 9.971 0.583 1.00 97.62 93 VAL A C 1
ATOM 745 O O . VAL A 1 93 ? 0.158 9.883 1.260 1.00 97.62 93 VAL A O 1
ATOM 748 N N . MET A 1 94 ? -2.039 10.335 1.104 1.00 97.25 94 MET A N 1
ATOM 749 C CA . MET A 1 94 ? -2.228 10.543 2.540 1.00 97.25 94 MET A CA 1
ATOM 75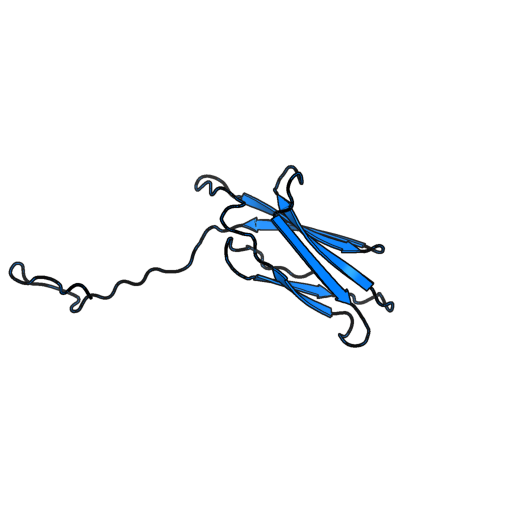0 C C . MET A 1 94 ? -2.222 9.196 3.265 1.00 97.25 94 MET A C 1
ATOM 752 O O . MET A 1 94 ? -2.766 8.214 2.758 1.00 97.25 94 MET A O 1
ATOM 756 N N . VAL A 1 95 ? -1.653 9.152 4.468 1.00 96.25 95 VAL A N 1
ATOM 757 C CA . VAL A 1 95 ? -1.703 7.959 5.321 1.00 96.25 95 VAL A CA 1
ATOM 758 C C . VAL A 1 95 ? -2.689 8.127 6.472 1.00 96.25 95 VAL A C 1
ATOM 760 O O . VAL A 1 95 ? -2.914 9.232 6.966 1.00 96.25 95 VAL A O 1
ATOM 763 N N . SER A 1 96 ? -3.275 7.015 6.907 1.00 94.88 96 SER A N 1
ATOM 764 C CA . SER A 1 96 ? -4.123 6.930 8.095 1.00 94.88 96 SER A CA 1
ATOM 765 C C . SER A 1 96 ? -3.557 5.913 9.078 1.00 94.88 96 SER A C 1
ATOM 767 O O . SER A 1 96 ? -3.131 4.830 8.684 1.00 94.88 96 SER A O 1
ATOM 769 N N . PHE A 1 97 ? -3.604 6.250 10.365 1.00 93.56 97 PHE A N 1
ATOM 770 C CA . PHE A 1 97 ? -3.199 5.377 11.473 1.00 93.56 97 PHE A CA 1
ATOM 771 C C . PHE A 1 97 ? -4.401 4.672 12.120 1.00 93.56 97 PHE A C 1
ATOM 773 O O . PHE A 1 97 ? -4.322 4.202 13.251 1.00 93.56 97 PHE A O 1
ATOM 780 N N . HIS A 1 98 ? -5.540 4.631 11.424 1.00 89.12 98 HIS A N 1
ATOM 781 C CA . HIS A 1 98 ? -6.718 3.898 11.870 1.00 89.12 98 HIS A CA 1
ATOM 782 C C . HIS A 1 98 ? -6.436 2.388 11.867 1.00 89.12 98 HIS A C 1
ATOM 784 O O . HIS A 1 98 ? -6.371 1.773 10.805 1.00 89.12 98 HIS A O 1
ATOM 790 N N . SER A 1 99 ? -6.296 1.807 13.059 1.00 82.56 99 SER A N 1
ATOM 791 C CA . SER A 1 99 ? -5.960 0.394 13.287 1.00 82.56 99 SER A CA 1
ATOM 792 C C . SER A 1 99 ? -7.170 -0.551 13.301 1.00 82.56 99 SER A C 1
ATOM 794 O O . SER A 1 99 ? -7.033 -1.720 13.652 1.00 82.56 99 SER A O 1
ATOM 796 N N . GLY A 1 100 ? -8.352 -0.062 12.915 1.00 86.75 100 GLY A N 1
ATOM 797 C CA . GLY A 1 100 ? -9.595 -0.828 12.888 1.00 86.75 100 GLY A CA 1
ATOM 798 C C . GLY A 1 100 ? -10.596 -0.371 13.945 1.00 86.75 100 GLY A C 1
ATOM 799 O O . GLY A 1 100 ? -10.628 0.796 14.341 1.00 86.75 100 GLY A O 1
ATOM 800 N N . TYR A 1 101 ? -11.444 -1.297 14.382 1.00 91.25 101 TYR A N 1
ATOM 801 C CA . TYR A 1 101 ? -12.618 -0.999 15.198 1.00 91.25 101 TYR A CA 1
ATOM 802 C C . TYR A 1 101 ? -12.594 -1.795 16.499 1.00 91.25 101 TYR A C 1
ATOM 804 O O . TYR A 1 101 ? -12.288 -2.986 16.501 1.00 91.25 101 TYR A O 1
ATOM 812 N N . ILE A 1 102 ? -12.958 -1.132 17.595 1.00 91.06 102 ILE A N 1
ATOM 813 C CA . ILE A 1 102 ? -13.239 -1.777 18.875 1.00 91.06 102 ILE A CA 1
ATOM 814 C C . ILE A 1 102 ? -14.754 -1.812 19.027 1.00 91.06 102 ILE A C 1
ATOM 816 O O . ILE A 1 102 ? -15.411 -0.774 18.943 1.00 91.06 102 ILE A O 1
ATOM 820 N N . PHE A 1 103 ? -15.293 -3.004 19.260 1.00 92.06 103 PHE A N 1
ATOM 821 C CA . PHE A 1 103 ? -16.701 -3.209 19.570 1.00 92.06 103 PHE A CA 1
ATOM 822 C C . PHE A 1 103 ? -16.809 -3.705 21.005 1.00 92.06 103 PHE A C 1
ATOM 824 O O . PHE A 1 103 ? -16.121 -4.649 21.388 1.00 92.06 103 PHE A O 1
ATOM 831 N N . THR A 1 104 ? -17.664 -3.065 21.794 1.00 90.75 104 THR A N 1
ATOM 832 C CA . THR A 1 104 ? -17.982 -3.497 23.153 1.00 90.75 104 THR A CA 1
ATOM 833 C C . THR A 1 104 ? -19.414 -4.005 23.187 1.00 90.75 104 THR A C 1
ATOM 835 O O . THR A 1 104 ? -20.325 -3.382 22.641 1.00 90.75 104 THR A O 1
ATOM 838 N N . GLN A 1 105 ? -19.610 -5.158 23.816 1.00 90.38 105 GLN A N 1
ATOM 839 C CA . GLN A 1 105 ? -20.925 -5.741 24.034 1.00 90.38 105 GLN A CA 1
ATOM 840 C C . GLN A 1 105 ? -21.088 -6.002 25.525 1.00 90.38 105 GLN A C 1
ATOM 842 O O . GLN A 1 105 ? -20.283 -6.705 26.128 1.00 90.38 105 GLN A O 1
ATOM 847 N N . THR A 1 106 ? -22.133 -5.425 26.106 1.00 89.69 106 THR A N 1
ATOM 848 C CA . THR A 1 106 ? -22.563 -5.725 27.470 1.00 89.69 106 THR A CA 1
ATOM 849 C C . THR A 1 106 ? -23.612 -6.833 27.440 1.00 89.69 106 THR A C 1
ATOM 851 O O . THR A 1 106 ? -24.276 -7.050 26.422 1.00 89.69 106 THR A O 1
ATOM 854 N N . ASP A 1 107 ? -23.791 -7.546 28.552 1.00 87.75 107 ASP A N 1
ATOM 855 C CA . ASP A 1 107 ? -24.847 -8.557 28.655 1.00 87.75 107 ASP A CA 1
ATOM 856 C C . ASP A 1 107 ? -26.254 -7.930 28.661 1.00 87.75 107 ASP A C 1
ATOM 858 O O . ASP A 1 107 ? -27.216 -8.569 28.229 1.00 87.75 107 ASP A O 1
ATOM 862 N N . LYS A 1 108 ? -26.378 -6.662 29.088 1.00 89.06 108 LYS A N 1
ATOM 863 C CA . LYS A 1 108 ? -27.620 -5.874 29.047 1.00 89.06 108 LYS A CA 1
ATOM 864 C C . LYS A 1 108 ? -27.348 -4.398 28.713 1.00 89.06 108 LYS A C 1
ATOM 866 O O . LYS A 1 108 ? -26.290 -3.879 29.067 1.00 89.06 108 LYS A O 1
ATOM 871 N N . PRO A 1 109 ? -28.304 -3.680 28.096 1.00 88.62 109 PRO A N 1
ATOM 872 C CA . PRO A 1 109 ? -28.153 -2.252 27.798 1.00 88.62 109 PRO A CA 1
ATOM 873 C C . PRO A 1 109 ? -28.359 -1.333 29.018 1.00 88.62 109 PRO A C 1
ATOM 875 O O . PRO A 1 109 ? -28.008 -0.159 28.955 1.00 88.62 109 PRO A O 1
ATOM 878 N N . ILE A 1 110 ? -28.956 -1.835 30.107 1.00 90.94 110 ILE A N 1
ATOM 879 C CA . ILE A 1 110 ? -29.246 -1.076 31.332 1.00 90.94 110 ILE A CA 1
ATOM 880 C C . ILE A 1 110 ? -29.106 -1.975 32.567 1.00 90.94 110 ILE A C 1
ATOM 882 O O . ILE A 1 110 ? -29.475 -3.150 32.517 1.00 90.94 110 ILE A O 1
ATOM 886 N N . TYR A 1 111 ? -28.603 -1.404 33.665 1.00 89.12 111 TYR A N 1
ATOM 887 C CA . TYR A 1 111 ? -28.450 -2.064 34.964 1.00 89.12 111 TYR A CA 1
ATOM 888 C C . TYR A 1 111 ? -29.144 -1.251 36.053 1.00 89.12 111 TYR A C 1
ATOM 890 O O . TYR A 1 111 ? -29.113 -0.018 36.041 1.00 89.12 111 TYR A O 1
ATOM 898 N N . ASN A 1 112 ? -29.731 -1.941 37.025 1.00 93.81 112 ASN A N 1
ATOM 899 C CA . ASN A 1 112 ? -30.114 -1.336 38.293 1.00 93.81 112 ASN A CA 1
ATOM 900 C C . ASN A 1 112 ? -28.866 -1.112 39.164 1.00 93.81 112 ASN A C 1
ATOM 902 O O . ASN A 1 112 ? -27.898 -1.857 39.030 1.00 93.81 112 ASN A O 1
ATOM 906 N N . PRO A 1 113 ? -28.878 -0.154 40.111 1.00 90.94 113 PRO A N 1
ATOM 907 C CA . PRO A 1 113 ? -27.707 0.144 40.942 1.00 90.94 113 PRO A CA 1
ATOM 908 C C . PRO A 1 113 ? -27.136 -1.041 41.742 1.00 90.94 113 PRO A C 1
ATOM 910 O O . PRO A 1 113 ? -25.976 -1.004 42.134 1.00 90.94 113 PRO A O 1
ATOM 913 N N . SER A 1 114 ? -27.940 -2.075 42.012 1.00 90.12 114 SER A N 1
ATOM 914 C CA . SER A 1 114 ? -27.518 -3.303 42.700 1.00 90.12 114 SER A CA 1
ATOM 915 C C . SER A 1 114 ? -27.001 -4.402 41.765 1.00 90.12 114 SER A C 1
ATOM 917 O O . SER A 1 114 ? -26.545 -5.439 42.245 1.00 90.12 114 SER A O 1
ATOM 919 N N . GLU A 1 115 ? -27.093 -4.216 40.448 1.00 88.69 115 GLU A N 1
ATOM 920 C CA . GLU A 1 115 ? -26.587 -5.159 39.453 1.00 88.69 115 GLU A CA 1
ATOM 921 C C . GLU A 1 115 ? -25.144 -4.805 39.066 1.00 88.69 115 GLU A C 1
ATOM 923 O O . GLU A 1 115 ? -24.754 -3.640 39.013 1.00 88.69 115 GLU A O 1
ATOM 928 N N . THR A 1 116 ? -24.340 -5.823 38.765 1.00 82.56 116 THR A N 1
ATOM 929 C CA . THR A 1 116 ? -22.998 -5.659 38.194 1.00 82.56 116 THR A CA 1
ATOM 930 C C . THR A 1 116 ? -23.009 -6.203 36.773 1.00 82.56 116 THR A C 1
ATOM 932 O O . THR A 1 116 ? -23.548 -7.287 36.538 1.00 82.56 116 THR A O 1
ATOM 935 N N . GLY A 1 117 ? -22.426 -5.451 35.837 1.00 75.50 117 GLY A N 1
ATOM 936 C CA . GLY A 1 117 ? -22.180 -5.944 34.485 1.00 75.50 117 GLY A CA 1
ATOM 937 C C . GLY A 1 117 ? -21.279 -7.167 34.528 1.00 75.50 117 GLY A C 1
ATOM 938 O O . GLY A 1 117 ? -20.310 -7.195 35.287 1.00 75.50 117 GLY A O 1
ATOM 939 N N . LYS A 1 118 ? -21.618 -8.200 33.758 1.00 72.25 118 LYS A N 1
ATOM 940 C CA . LYS A 1 118 ? -20.682 -9.302 33.556 1.00 72.25 118 LYS A CA 1
ATOM 941 C C . LYS A 1 118 ? -19.688 -8.899 32.477 1.00 72.25 118 LYS A C 1
ATOM 943 O O . LYS A 1 118 ? -20.086 -8.672 31.337 1.00 72.25 118 LYS A O 1
ATOM 948 N N . ASP A 1 119 ? -18.417 -8.853 32.854 1.00 62.47 119 ASP A N 1
ATOM 949 C CA . ASP A 1 119 ? -17.313 -8.827 31.901 1.00 62.47 119 ASP A CA 1
ATOM 950 C C . ASP A 1 119 ? -17.193 -10.217 31.249 1.00 62.47 119 ASP A C 1
ATOM 952 O O . ASP A 1 119 ? -17.386 -11.240 31.918 1.00 62.47 119 ASP A O 1
ATOM 956 N N . PHE A 1 120 ? -16.937 -10.244 29.941 1.00 60.16 120 PHE A N 1
ATOM 957 C CA . PHE A 1 120 ? -16.664 -11.465 29.176 1.00 60.16 120 PHE A CA 1
ATOM 958 C C . PHE A 1 120 ? -15.187 -11.851 29.257 1.00 60.16 120 PHE A C 1
ATOM 960 O O . PHE A 1 120 ? -14.336 -10.934 29.192 1.00 60.16 120 PHE A O 1
#

pLDDT: mean 92.92, std 6.63, range [60.16, 98.44]

Radius of gyration: 21.03 Å; Cα contacts (8 Å, |Δi|>4): 223; chains: 1; bounding box: 45×30×68 Å

Sequence (120 aa):
MLTPNILRVGTKENVLLESHDFSGDTEAHIVVLNFPKKSHELYRGTVTLNSNNNFQALKTIEISANQLQANPREKQYVYLQAISPHFLLEHVVMVSFHSGYIFTQTDKPIYNPSETGKDF

Foldseek 3Di:
DDFPLEAEAQDWGKDKDADDPDADKWKKKKWKAFPPPSPDTQDIDIDIQHPVVNRMDMDIIHRHPVVDDDDPVDWGWIWIWIDTPVDIDIDIHTYDHCPDDDDDDWPDPDDDPPDDIDDD

Solvent-accessible surface area (backbone atoms only — not comparable to full-atom values): 7512 Å² total; per-residue (Å²): 110,51,65,65,78,58,46,44,41,64,36,83,44,66,34,39,42,64,50,91,90,64,91,63,76,41,64,32,38,41,36,31,24,42,57,91,76,63,82,45,80,59,37,77,49,78,47,64,28,29,82,92,49,67,24,40,37,80,43,78,45,54,38,55,59,88,80,56,82,88,50,98,90,56,93,48,50,30,37,43,32,41,40,37,100,86,49,77,47,78,43,83,34,38,54,38,80,68,86,76,83,89,84,85,83,66,88,58,100,74,76,56,96,90,57,76,85,65,83,133

Secondary structure (DSSP, 8-state):
-B--SEEETTSEEEEEEE-SS--S-EEEEEEEEETTT--SEEEEEEEEE-GGGTTEEEEEEE--TTSS---TTS--EEEEEEE-SS-EEEEEEEEE----------S-S---TT--PPP-

Mean predicted aligned error: 5.39 Å

Organism: Acipenser ruthenus (NCBI:txid7906)

InterPro domains:
  IPR041425 Complement C3/4/5, macroglobulin domain MG1 [PF17790] (1-96)

Nearest PDB structures (foldseek):
  3pvm-assembly2_D  TM=9.553E-01  e=3.616E-09  Naja kaouthia
  3hs0-assembly1_F  TM=8.985E-01  e=1.981E-09  Naja kaouthia
  8ayh-assembly1_B  TM=9.535E-01  e=5.020E-09  Naja kaouthia
  3prx-assembly2_D  TM=9.535E-01  e=1.140E-08  Naja kaouthia
  7ad7-assembly1_B  TM=9.275E-01  e=2.197E-08  Homo sapiens